Protein AF-A0A522QJZ2-F1 (afdb_monomer_lite)

Secondary structure (DSSP, 8-state):
-----------------S-TTS-TTSTTHHHHHHHHHTTS---BTTTB--TTSPPPHHHHHHHHHHHHHHHHHHHHS--SGGG--HHHHHHHHHHHHHHHHHHHHHHHHHHHHHHHHHHHT-

pLDDT: mean 83.14, std 15.03, range [40.72, 97.0]

Radius of gyration: 32.59 Å; chains: 1; bounding box: 61×40×93 Å

Structure (mmCIF, N/CA/C/O backbone):
data_AF-A0A522QJZ2-F1
#
_entry.id   AF-A0A522QJZ2-F1
#
loop_
_atom_site.group_PDB
_atom_site.id
_atom_site.type_symbol
_atom_site.label_atom_id
_atom_site.label_alt_id
_atom_site.label_comp_id
_atom_site.label_asym_id
_atom_site.label_entity_id
_atom_site.label_seq_id
_atom_site.pdbx_PDB_ins_code
_atom_site.Cartn_x
_atom_site.Cartn_y
_atom_site.Cartn_z
_atom_site.occupancy
_atom_site.B_iso_or_equiv
_atom_site.auth_seq_id
_atom_site.auth_comp_id
_atom_site.auth_asym_id
_atom_site.auth_atom_id
_atom_site.pdbx_PDB_model_num
ATOM 1 N N . MET A 1 1 ? 31.018 -22.310 35.103 1.00 40.72 1 MET A N 1
ATOM 2 C CA . MET A 1 1 ? 30.169 -22.657 33.946 1.00 40.72 1 MET A CA 1
ATOM 3 C C . MET A 1 1 ? 29.826 -21.365 33.228 1.00 40.72 1 MET A C 1
ATOM 5 O O . MET A 1 1 ? 29.125 -20.546 33.801 1.00 40.72 1 MET A O 1
ATOM 9 N N . ALA A 1 2 ? 30.418 -21.125 32.058 1.00 42.44 2 ALA A N 1
ATOM 10 C CA . ALA A 1 2 ? 30.173 -19.924 31.266 1.00 42.44 2 ALA A CA 1
ATOM 11 C C . ALA A 1 2 ? 29.012 -20.203 30.303 1.00 42.44 2 ALA A C 1
ATOM 13 O O . ALA A 1 2 ? 29.117 -21.091 29.459 1.00 42.44 2 ALA A O 1
ATOM 14 N N . ALA A 1 3 ? 27.900 -19.490 30.468 1.00 46.28 3 ALA A N 1
ATOM 15 C CA . ALA A 1 3 ? 26.786 -19.538 29.534 1.00 46.28 3 ALA A CA 1
ATOM 16 C C . ALA A 1 3 ? 27.130 -18.658 28.324 1.00 46.28 3 ALA A C 1
ATOM 18 O O . ALA A 1 3 ? 27.186 -17.434 28.432 1.00 46.28 3 ALA A O 1
ATOM 19 N N . LEU A 1 4 ? 27.404 -19.291 27.182 1.00 50.00 4 LEU A N 1
ATOM 20 C CA . LEU A 1 4 ? 27.507 -18.616 25.893 1.00 50.00 4 LEU A CA 1
ATOM 21 C C . LEU A 1 4 ? 26.087 -18.216 25.463 1.00 50.00 4 LEU A C 1
ATOM 23 O O . LEU A 1 4 ? 25.284 -19.069 25.087 1.00 50.00 4 LEU A O 1
ATOM 27 N N . ALA A 1 5 ? 25.766 -16.928 25.542 1.00 52.12 5 ALA A N 1
ATOM 28 C CA . ALA A 1 5 ? 24.571 -16.382 24.917 1.00 52.12 5 ALA A CA 1
ATOM 29 C C . ALA A 1 5 ? 24.795 -16.360 23.397 1.00 52.12 5 ALA A C 1
ATOM 31 O O . ALA A 1 5 ? 25.580 -15.564 22.882 1.00 52.12 5 ALA A O 1
ATOM 32 N N . ALA A 1 6 ? 24.146 -17.276 22.682 1.00 53.97 6 ALA A N 1
ATOM 33 C CA . ALA A 1 6 ? 24.113 -17.268 21.228 1.00 53.97 6 ALA A CA 1
ATOM 34 C C . ALA A 1 6 ? 23.161 -16.158 20.763 1.00 53.97 6 ALA A C 1
ATOM 36 O O . ALA A 1 6 ? 21.944 -16.334 20.750 1.00 53.97 6 ALA A O 1
ATOM 37 N N . THR A 1 7 ? 23.712 -15.001 20.402 1.00 61.03 7 THR A N 1
ATOM 38 C CA . THR A 1 7 ? 22.966 -13.948 19.708 1.00 61.03 7 THR A CA 1
ATOM 39 C C . THR A 1 7 ? 22.633 -14.451 18.308 1.00 61.03 7 THR A C 1
ATOM 41 O O . THR A 1 7 ? 23.487 -14.470 17.422 1.00 61.03 7 THR A O 1
ATOM 44 N N . THR A 1 8 ? 21.399 -14.900 18.098 1.00 58.97 8 THR A N 1
ATOM 45 C CA . THR A 1 8 ? 20.894 -15.196 16.761 1.00 58.97 8 THR A CA 1
ATOM 46 C C . THR A 1 8 ? 20.744 -13.880 16.005 1.00 58.97 8 THR A C 1
ATOM 48 O O . THR A 1 8 ? 19.855 -13.074 16.270 1.00 58.97 8 THR A O 1
ATOM 51 N N . ILE A 1 9 ? 21.644 -13.631 15.056 1.00 61.41 9 ILE A N 1
ATOM 52 C CA . ILE A 1 9 ? 21.454 -12.578 14.061 1.00 61.41 9 ILE A CA 1
ATOM 53 C C . ILE A 1 9 ? 20.318 -13.067 13.162 1.00 61.41 9 ILE A C 1
ATOM 55 O O . ILE A 1 9 ? 20.518 -13.950 12.329 1.00 61.41 9 ILE A O 1
ATOM 59 N N . ALA A 1 10 ? 19.107 -12.551 13.372 1.00 59.53 10 ALA A N 1
ATOM 60 C CA . ALA A 1 10 ? 18.017 -12.761 12.432 1.00 59.53 10 ALA A CA 1
ATOM 61 C C . ALA A 1 10 ? 18.443 -12.158 11.080 1.00 59.53 10 ALA A C 1
ATOM 63 O O . ALA A 1 10 ? 18.853 -10.992 11.052 1.00 59.53 10 ALA A O 1
ATOM 64 N N . PRO A 1 11 ? 18.394 -12.909 9.966 1.00 50.09 11 PRO A N 1
ATOM 65 C CA . PRO A 1 11 ? 18.641 -12.317 8.665 1.00 50.09 11 PRO A CA 1
ATOM 66 C C . PRO A 1 11 ? 17.566 -11.256 8.436 1.00 50.09 11 PRO A C 1
ATOM 68 O O . PRO A 1 11 ? 16.372 -11.558 8.431 1.00 50.09 11 PRO A O 1
ATOM 71 N N . ALA A 1 12 ? 17.987 -10.001 8.269 1.00 55.59 12 ALA A N 1
ATOM 72 C CA . ALA A 1 12 ? 17.130 -8.993 7.674 1.00 55.59 12 ALA A CA 1
ATOM 73 C C . ALA A 1 12 ? 16.706 -9.561 6.320 1.00 55.59 12 ALA A C 1
ATOM 75 O O . ALA A 1 12 ? 17.556 -9.785 5.457 1.00 55.59 12 ALA A O 1
ATOM 76 N N . MET A 1 13 ? 15.423 -9.885 6.167 1.00 48.88 13 MET A N 1
ATOM 77 C CA . MET A 1 13 ? 14.885 -10.326 4.892 1.00 48.88 13 MET A CA 1
ATOM 78 C C . MET A 1 13 ? 15.058 -9.168 3.915 1.00 48.88 13 MET A C 1
ATOM 80 O O . MET A 1 13 ? 14.261 -8.234 3.886 1.00 48.88 13 MET A O 1
ATOM 84 N N . ALA A 1 14 ? 16.161 -9.181 3.170 1.00 53.94 14 ALA A N 1
ATOM 85 C CA . ALA A 1 14 ? 16.354 -8.292 2.050 1.00 53.94 14 ALA A CA 1
ATOM 86 C C . ALA A 1 14 ? 15.297 -8.698 1.030 1.00 53.94 14 ALA A C 1
ATOM 88 O O . ALA A 1 14 ? 15.424 -9.730 0.376 1.00 53.94 14 ALA A O 1
ATOM 89 N N . GLN A 1 15 ? 14.208 -7.934 0.972 1.00 58.22 15 GLN A N 1
ATOM 90 C CA . GLN A 1 15 ? 13.181 -8.145 -0.028 1.00 58.22 15 GLN A CA 1
ATOM 91 C C . GLN A 1 15 ? 13.837 -7.961 -1.395 1.00 58.22 15 GLN A C 1
ATOM 93 O O . GLN A 1 15 ? 14.266 -6.855 -1.741 1.00 58.22 15 GLN A O 1
ATOM 98 N N . GLU A 1 16 ? 14.003 -9.070 -2.117 1.00 75.06 16 GLU A N 1
ATOM 99 C CA . GLU A 1 16 ? 14.619 -9.061 -3.438 1.00 75.06 16 GLU A CA 1
ATOM 100 C C . GLU A 1 16 ? 13.882 -8.057 -4.321 1.00 75.06 16 GLU A C 1
ATOM 102 O O . GLU A 1 16 ? 12.659 -7.935 -4.259 1.00 75.06 16 GLU A O 1
ATOM 107 N N . ASN A 1 17 ? 14.633 -7.283 -5.104 1.00 83.38 17 ASN A N 1
ATOM 108 C CA . ASN A 1 17 ? 14.040 -6.298 -5.994 1.00 83.38 17 ASN A CA 1
ATOM 109 C C . ASN A 1 17 ? 13.251 -7.009 -7.102 1.00 83.38 17 ASN A C 1
ATOM 111 O O . ASN A 1 17 ? 13.881 -7.625 -7.966 1.00 83.38 17 ASN A O 1
ATOM 115 N N . PRO A 1 18 ? 11.908 -6.909 -7.123 1.00 87.81 18 PRO A N 1
ATOM 116 C CA . PRO A 1 18 ? 11.104 -7.627 -8.104 1.00 87.81 18 PRO A CA 1
ATOM 117 C C . PRO A 1 18 ? 11.231 -7.026 -9.513 1.00 87.81 18 PRO A C 1
ATOM 119 O O . PRO A 1 18 ? 10.856 -7.675 -10.490 1.00 87.81 18 PRO A O 1
ATOM 122 N N . PHE A 1 19 ? 11.768 -5.803 -9.641 1.00 95.06 19 PHE A N 1
ATOM 123 C CA . PHE A 1 19 ? 11.814 -5.067 -10.901 1.00 95.06 19 PHE A CA 1
ATOM 124 C C . PHE A 1 19 ? 13.232 -4.669 -11.315 1.00 95.06 19 PHE A C 1
ATOM 126 O O . PHE A 1 19 ? 13.936 -3.920 -10.640 1.00 95.06 19 PHE A O 1
ATOM 133 N N . ARG A 1 20 ? 13.632 -5.109 -12.507 1.00 93.38 20 ARG A N 1
ATOM 134 C CA . ARG A 1 20 ? 14.964 -4.883 -13.087 1.00 93.38 20 ARG A CA 1
ATOM 135 C C . ARG A 1 20 ? 15.220 -3.426 -13.464 1.00 93.38 20 ARG A C 1
ATOM 137 O O . ARG A 1 20 ? 16.368 -2.999 -13.507 1.00 93.38 20 ARG A O 1
ATOM 144 N N . ASP A 1 21 ? 14.164 -2.681 -13.770 1.00 94.75 21 ASP A N 1
ATOM 145 C CA . ASP A 1 21 ? 14.196 -1.277 -14.186 1.00 94.75 21 ASP A CA 1
ATOM 146 C C . ASP A 1 21 ? 13.882 -0.296 -13.049 1.00 94.75 21 ASP A C 1
ATOM 148 O O . ASP A 1 21 ? 13.686 0.894 -13.299 1.00 94.75 21 ASP A O 1
ATOM 152 N N . VAL A 1 22 ? 13.865 -0.768 -11.799 1.00 94.88 22 VAL A N 1
ATOM 153 C CA . VAL A 1 22 ? 13.693 0.077 -10.613 1.00 94.88 22 VAL A CA 1
ATOM 154 C C . VAL A 1 22 ? 14.964 -0.002 -9.763 1.00 94.88 22 VAL A C 1
ATOM 156 O O . VAL A 1 22 ? 15.102 -0.909 -8.945 1.00 94.88 22 VAL A O 1
ATOM 159 N N . PRO A 1 23 ? 15.925 0.923 -9.938 1.00 92.75 23 PRO A N 1
ATOM 160 C CA . PRO A 1 23 ? 17.139 0.954 -9.127 1.00 92.75 23 PRO A CA 1
ATOM 161 C C . PRO 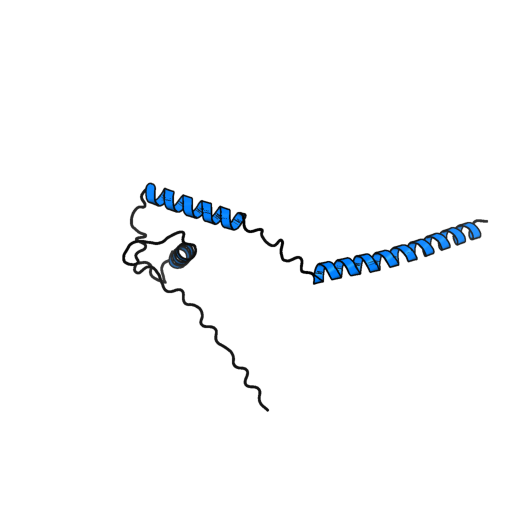A 1 23 ? 16.833 1.199 -7.646 1.00 92.75 23 PRO A C 1
ATOM 163 O O . PRO A 1 23 ? 15.926 1.962 -7.318 1.00 92.75 23 PRO A O 1
ATOM 166 N N . THR A 1 24 ? 17.651 0.644 -6.750 1.00 92.19 24 THR A N 1
ATOM 167 C CA . THR A 1 24 ? 17.523 0.829 -5.289 1.00 92.19 24 THR A CA 1
ATOM 168 C C . THR A 1 24 ? 17.675 2.284 -4.839 1.00 92.19 24 THR A C 1
ATOM 170 O O . THR A 1 24 ? 17.107 2.672 -3.826 1.00 92.19 24 THR A O 1
ATOM 173 N N . ASN A 1 25 ? 18.395 3.104 -5.612 1.00 93.31 25 ASN A N 1
ATOM 174 C CA . ASN A 1 25 ? 18.551 4.545 -5.382 1.00 93.31 25 ASN A CA 1
ATOM 175 C C . ASN A 1 25 ? 17.427 5.395 -6.018 1.00 93.31 25 ASN A C 1
ATOM 177 O O . ASN A 1 25 ? 17.504 6.620 -6.048 1.00 93.31 25 ASN A O 1
ATOM 181 N N . SER A 1 26 ? 16.398 4.769 -6.598 1.00 93.19 26 SER A N 1
ATOM 182 C CA . SER A 1 26 ? 15.244 5.500 -7.125 1.00 93.19 26 SER A CA 1
ATOM 183 C C . SER A 1 26 ? 14.404 6.052 -5.977 1.00 93.19 26 SER A C 1
ATOM 185 O O . SER A 1 26 ? 14.089 5.331 -5.031 1.00 93.19 26 SER A O 1
ATOM 187 N N . TRP A 1 27 ? 13.947 7.298 -6.099 1.00 94.44 27 TRP A N 1
ATOM 188 C CA . TRP A 1 27 ? 13.002 7.902 -5.151 1.00 94.44 27 TRP A CA 1
ATOM 189 C C . TRP A 1 27 ? 11.717 7.069 -4.993 1.00 94.44 27 TRP A C 1
ATOM 191 O O . TRP A 1 27 ? 11.106 7.059 -3.930 1.00 94.44 27 TRP A O 1
ATOM 201 N N . ALA A 1 28 ? 11.321 6.341 -6.043 1.00 93.75 28 ALA A N 1
ATOM 202 C CA . ALA A 1 28 ? 10.118 5.517 -6.057 1.00 93.75 28 ALA A CA 1
ATOM 203 C C . ALA A 1 28 ? 10.352 4.088 -5.540 1.00 93.75 28 ALA A C 1
ATOM 205 O O . ALA A 1 28 ? 9.392 3.330 -5.420 1.00 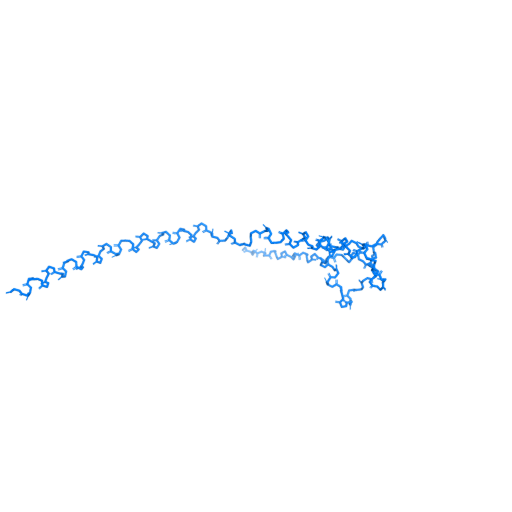93.75 28 ALA A O 1
ATOM 206 N N . TYR A 1 29 ? 11.600 3.698 -5.247 1.00 94.06 29 TYR A N 1
ATOM 207 C CA . TYR A 1 29 ? 11.961 2.311 -4.942 1.00 94.06 29 TYR A CA 1
ATOM 208 C C . TYR A 1 29 ? 11.125 1.725 -3.799 1.00 94.06 29 TYR A C 1
ATOM 210 O O . TYR A 1 29 ? 10.482 0.691 -3.967 1.00 94.06 29 TYR A O 1
ATOM 218 N N . GLN A 1 30 ? 11.079 2.416 -2.656 1.00 93.44 30 GLN A N 1
ATOM 219 C CA . GLN A 1 30 ? 10.343 1.950 -1.477 1.00 93.44 30 GLN A CA 1
ATOM 220 C C . GLN A 1 30 ? 8.832 1.884 -1.719 1.00 93.44 30 GLN A C 1
ATOM 222 O O . GLN A 1 30 ? 8.180 0.930 -1.298 1.00 93.44 30 GLN A O 1
ATOM 227 N N . ALA A 1 31 ? 8.277 2.872 -2.425 1.00 93.38 31 ALA A N 1
ATOM 228 C CA . ALA A 1 31 ? 6.855 2.902 -2.742 1.00 93.38 31 ALA A CA 1
ATOM 229 C C . ALA A 1 31 ? 6.469 1.730 -3.656 1.00 93.38 31 ALA A C 1
ATOM 231 O O . ALA A 1 31 ? 5.505 1.025 -3.380 1.00 93.38 31 ALA A O 1
ATOM 232 N N . ILE A 1 32 ? 7.257 1.475 -4.702 1.00 94.00 32 ILE A N 1
ATOM 233 C CA . ILE A 1 32 ? 7.018 0.379 -5.647 1.00 94.00 32 ILE A CA 1
ATOM 234 C C . ILE A 1 32 ? 7.157 -0.983 -4.955 1.00 94.00 32 ILE A C 1
ATOM 236 O O . ILE A 1 32 ? 6.314 -1.852 -5.154 1.00 94.00 32 ILE A O 1
ATOM 240 N N . GLN A 1 33 ? 8.175 -1.155 -4.110 1.00 93.19 33 GLN A N 1
ATOM 241 C CA . GLN A 1 33 ? 8.365 -2.361 -3.296 1.00 93.19 33 GLN A CA 1
ATOM 242 C C . GLN A 1 33 ? 7.150 -2.654 -2.413 1.00 93.19 33 GLN A C 1
ATOM 244 O O . GLN A 1 33 ? 6.667 -3.784 -2.381 1.00 93.19 33 GLN A O 1
ATOM 249 N N . LYS A 1 34 ? 6.623 -1.628 -1.737 1.00 92.19 34 LYS A N 1
ATOM 250 C CA . LYS A 1 34 ? 5.422 -1.762 -0.912 1.00 92.19 34 LYS A CA 1
ATOM 251 C C . LYS A 1 34 ? 4.199 -2.136 -1.749 1.00 92.19 34 LYS A C 1
ATOM 253 O O . LYS A 1 34 ? 3.516 -3.096 -1.425 1.00 92.19 34 LYS A O 1
ATOM 258 N N . LEU A 1 35 ? 3.966 -1.432 -2.856 1.00 92.62 35 LEU A N 1
ATOM 259 C CA . LEU A 1 35 ? 2.842 -1.720 -3.753 1.00 92.62 35 LEU A CA 1
ATOM 260 C C . LEU A 1 35 ? 2.906 -3.136 -4.343 1.00 92.62 35 LEU A C 1
ATOM 262 O O . LEU A 1 35 ? 1.865 -3.755 -4.549 1.00 92.62 35 LEU A O 1
ATOM 266 N N . TYR A 1 36 ? 4.109 -3.647 -4.608 1.00 93.06 36 TYR A N 1
ATOM 267 C CA . TYR A 1 36 ? 4.310 -5.027 -5.043 1.00 93.06 36 TYR A CA 1
ATOM 268 C C . TYR A 1 36 ? 4.017 -6.029 -3.925 1.00 93.06 36 TYR A C 1
ATOM 270 O O . TYR A 1 36 ? 3.280 -6.988 -4.138 1.00 93.06 36 TYR A O 1
ATOM 278 N N . ALA A 1 37 ? 4.536 -5.783 -2.719 1.00 91.06 37 ALA A N 1
ATOM 279 C CA . ALA A 1 37 ? 4.279 -6.625 -1.551 1.00 91.06 37 ALA A CA 1
ATOM 280 C C . ALA A 1 37 ? 2.784 -6.702 -1.204 1.00 91.06 37 ALA A C 1
ATOM 282 O O . ALA A 1 37 ? 2.282 -7.764 -0.844 1.00 91.06 37 ALA A O 1
ATOM 283 N N . ASP A 1 38 ? 2.070 -5.587 -1.369 1.00 90.56 38 ASP A N 1
ATOM 284 C CA . ASP A 1 38 ? 0.631 -5.487 -1.134 1.00 90.56 38 ASP A CA 1
ATOM 285 C C . ASP A 1 38 ? -0.210 -6.091 -2.279 1.00 90.56 38 ASP A C 1
ATOM 287 O O . ASP A 1 38 ? -1.438 -6.088 -2.200 1.00 90.56 38 ASP A O 1
ATOM 291 N N . GLY A 1 39 ? 0.420 -6.599 -3.348 1.00 90.69 39 GLY A N 1
ATOM 292 C CA . GLY A 1 39 ? -0.258 -7.181 -4.513 1.00 90.69 39 GLY A CA 1
ATOM 293 C C . GLY A 1 39 ? -0.982 -6.158 -5.398 1.00 90.69 39 GLY A C 1
ATOM 294 O O . GLY A 1 39 ? -1.742 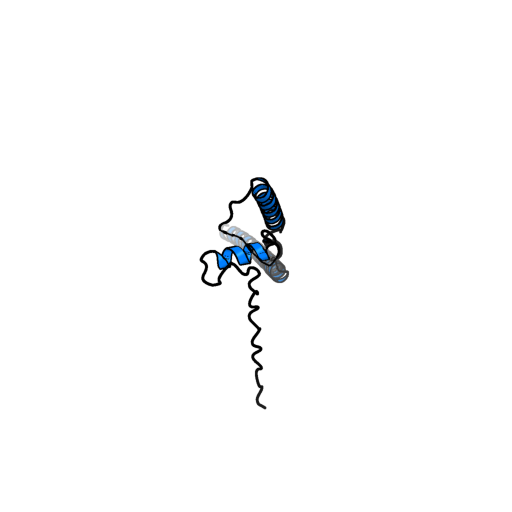-6.524 -6.294 1.00 90.69 39 GLY A O 1
ATOM 295 N N . LEU A 1 40 ? -0.757 -4.863 -5.170 1.00 92.94 40 LEU A N 1
ATOM 296 C CA . LEU A 1 40 ? -1.397 -3.784 -5.924 1.00 92.94 40 LEU A CA 1
ATOM 297 C C . LEU A 1 40 ? -0.763 -3.625 -7.311 1.00 92.94 40 LEU A C 1
ATOM 299 O O . LEU A 1 40 ? -1.458 -3.334 -8.286 1.00 92.94 40 LEU A O 1
ATOM 303 N N . VAL A 1 41 ? 0.544 -3.869 -7.414 1.00 92.94 41 VAL A N 1
ATOM 304 C CA . VAL A 1 41 ? 1.320 -3.808 -8.658 1.00 92.94 41 VAL A CA 1
ATOM 305 C C . VAL A 1 41 ? 2.027 -5.137 -8.890 1.00 92.94 41 VAL A C 1
ATOM 307 O O . VAL A 1 41 ? 2.749 -5.605 -8.026 1.00 92.94 41 VAL A O 1
ATOM 310 N N . GLU A 1 42 ? 1.903 -5.697 -10.092 1.00 90.69 42 GLU A N 1
ATOM 311 C CA . GLU A 1 42 ? 2.602 -6.935 -10.494 1.00 90.69 42 GLU A CA 1
ATOM 312 C C . GLU A 1 42 ? 3.740 -6.681 -11.498 1.00 90.69 42 GLU A C 1
ATOM 314 O O . GLU A 1 42 ? 4.659 -7.485 -11.632 1.00 90.69 42 GLU A O 1
ATOM 319 N N . GLY A 1 43 ? 3.696 -5.544 -12.198 1.00 91.31 43 GLY A N 1
ATOM 320 C CA . GLY A 1 43 ? 4.610 -5.220 -13.290 1.00 91.31 43 GLY A CA 1
ATOM 321 C C . GLY A 1 43 ? 4.296 -5.971 -14.586 1.00 91.31 43 GLY A C 1
ATOM 322 O O . GLY A 1 43 ? 3.171 -6.386 -14.848 1.00 91.31 43 GLY A O 1
ATOM 323 N N . TYR A 1 44 ? 5.306 -6.083 -15.439 1.00 92.75 44 TYR A N 1
ATOM 324 C CA . TYR A 1 44 ? 5.234 -6.655 -16.779 1.00 92.75 44 TYR A CA 1
ATOM 325 C C . TYR A 1 44 ? 6.092 -7.918 -16.875 1.00 92.75 44 TYR A C 1
ATOM 327 O O . TYR A 1 44 ? 7.071 -8.060 -16.129 1.00 92.75 44 TYR A O 1
ATOM 335 N N . PRO A 1 45 ? 5.802 -8.796 -17.857 1.00 92.25 45 PRO A N 1
ATOM 336 C CA . PRO A 1 45 ? 6.643 -9.947 -18.151 1.00 92.25 45 PRO A CA 1
ATOM 337 C C . PRO A 1 45 ? 8.125 -9.573 -18.252 1.00 92.25 45 PRO A C 1
ATOM 339 O O . PRO A 1 45 ? 8.485 -8.555 -18.848 1.00 92.25 45 PRO A O 1
ATOM 342 N N . GLY A 1 46 ? 8.980 -10.408 -17.661 1.00 89.81 46 GLY A N 1
ATOM 343 C CA . GLY A 1 46 ? 10.423 -10.169 -17.580 1.00 89.81 46 GLY A CA 1
ATOM 344 C C . GLY A 1 46 ? 10.882 -9.382 -16.347 1.00 89.81 46 GLY A C 1
ATOM 345 O O . GLY A 1 46 ? 12.071 -9.079 -16.253 1.00 89.81 46 GLY A O 1
ATOM 346 N N . GLY A 1 47 ? 9.978 -9.079 -15.407 1.00 92.69 47 GLY A N 1
ATOM 347 C CA . GLY A 1 47 ? 10.313 -8.404 -14.149 1.00 92.69 47 GLY A CA 1
ATOM 348 C C . GLY A 1 47 ? 10.567 -6.915 -14.353 1.00 92.69 47 GLY A C 1
ATOM 349 O O . GLY A 1 47 ? 11.595 -6.397 -13.930 1.00 92.69 47 GLY A O 1
ATOM 350 N N . TYR A 1 48 ? 9.666 -6.230 -15.058 1.00 94.94 48 TYR A N 1
ATOM 351 C CA . TYR A 1 48 ? 9.776 -4.795 -15.337 1.00 94.94 48 TYR A CA 1
ATOM 352 C C . TYR A 1 48 ? 8.590 -4.034 -14.749 1.00 94.94 48 TYR A C 1
ATOM 354 O O . TYR A 1 48 ? 7.458 -4.483 -14.873 1.00 94.94 48 TYR A O 1
ATOM 362 N N . PHE A 1 49 ? 8.820 -2.852 -14.186 1.00 94.81 49 PHE A N 1
ATOM 363 C CA . PHE A 1 49 ? 7.770 -1.942 -13.726 1.00 94.81 49 PHE A CA 1
ATOM 364 C C . PHE A 1 49 ? 7.316 -0.971 -14.829 1.00 94.81 49 PHE A C 1
ATOM 366 O O . PHE A 1 49 ? 6.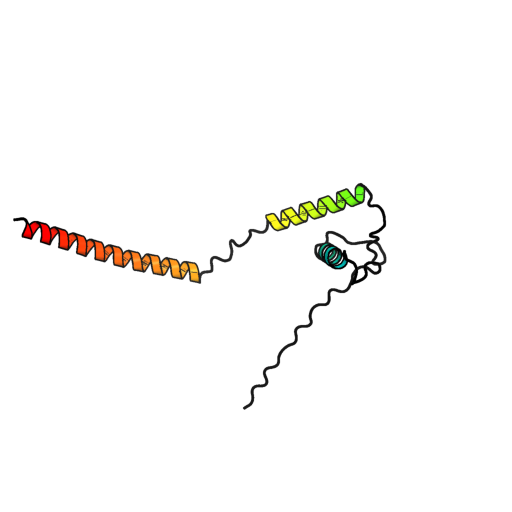144 -0.614 -14.904 1.00 94.81 49 PHE A O 1
ATOM 373 N N . LYS A 1 50 ? 8.226 -0.571 -15.726 1.00 94.69 50 LYS A N 1
ATOM 374 C CA . LYS A 1 50 ? 8.014 0.373 -16.837 1.00 94.69 50 LYS A CA 1
ATOM 375 C C . LYS A 1 50 ? 7.464 1.736 -16.401 1.00 94.69 50 LYS A C 1
ATOM 377 O O . LYS A 1 50 ? 6.560 2.274 -17.035 1.00 94.69 50 LYS A O 1
ATOM 382 N N . GLY A 1 51 ? 8.055 2.335 -15.366 1.00 91.56 51 GLY A N 1
ATOM 383 C CA . GLY A 1 51 ? 7.554 3.574 -14.747 1.00 91.56 51 GLY A CA 1
ATOM 384 C C . GLY A 1 51 ? 7.491 4.819 -15.649 1.00 91.56 51 GLY A C 1
ATOM 385 O O . GLY A 1 51 ? 6.774 5.757 -15.326 1.00 91.56 51 GLY A O 1
ATOM 386 N N . GLN A 1 52 ? 8.205 4.845 -16.782 1.00 93.25 52 GLN A N 1
ATOM 387 C CA . GLN A 1 52 ? 8.133 5.950 -17.758 1.00 93.25 52 GLN A CA 1
ATOM 388 C C . GLN A 1 52 ? 7.051 5.751 -18.831 1.00 93.25 52 GLN A C 1
ATOM 390 O O . GLN A 1 52 ? 6.778 6.657 -19.616 1.00 93.25 52 GLN A O 1
ATOM 395 N N . ARG A 1 53 ? 6.450 4.559 -18.911 1.00 94.44 53 ARG A N 1
ATOM 396 C CA . ARG A 1 53 ? 5.416 4.262 -19.902 1.00 94.44 53 ARG A CA 1
ATOM 397 C C . ARG A 1 53 ? 4.092 4.894 -19.452 1.00 94.44 53 ARG A C 1
ATOM 399 O O . ARG A 1 53 ? 3.723 4.725 -18.289 1.00 94.44 53 ARG A O 1
ATOM 406 N N . PRO A 1 54 ? 3.336 5.546 -20.351 1.00 93.94 54 PRO A N 1
ATOM 407 C CA . PRO A 1 54 ? 2.004 6.028 -20.013 1.00 93.94 54 PRO A CA 1
ATOM 408 C C . PRO A 1 54 ? 1.092 4.870 -19.589 1.00 93.94 54 PRO A C 1
ATOM 410 O O . PRO A 1 54 ? 1.132 3.781 -20.165 1.00 93.94 54 PRO A O 1
ATOM 413 N N . LEU A 1 55 ? 0.267 5.128 -18.576 1.00 92.56 55 LEU A N 1
ATOM 414 C CA . LEU A 1 55 ? -0.735 4.196 -18.072 1.00 92.56 55 LEU A CA 1
ATOM 415 C C . LEU A 1 55 ? -2.017 4.307 -18.908 1.00 92.56 55 LEU A C 1
ATOM 417 O O . LEU A 1 55 ? -2.504 5.409 -19.168 1.00 92.56 55 LEU A O 1
ATOM 421 N N . THR A 1 56 ? -2.584 3.175 -19.321 1.00 96.06 56 THR A N 1
ATOM 422 C CA . THR A 1 56 ? -3.883 3.159 -20.008 1.00 96.06 56 THR A CA 1
ATOM 423 C C . THR A 1 56 ? -5.036 3.335 -19.017 1.00 96.06 56 THR A C 1
ATOM 425 O O . THR A 1 56 ? -4.918 3.028 -17.831 1.00 96.06 56 THR A O 1
ATOM 428 N N . ARG A 1 57 ? -6.205 3.770 -19.507 1.00 97.00 57 ARG A N 1
ATOM 429 C CA . ARG A 1 57 ? -7.415 3.884 -18.670 1.00 97.00 57 ARG A CA 1
ATOM 430 C C . ARG A 1 57 ? -7.846 2.535 -18.080 1.00 97.00 57 ARG A C 1
ATOM 432 O O . ARG A 1 57 ? -8.339 2.505 -16.960 1.00 97.00 57 ARG A O 1
ATOM 439 N N . TYR A 1 58 ? -7.637 1.437 -18.810 1.00 96.56 58 TYR A N 1
ATOM 440 C CA . TYR A 1 58 ? -7.961 0.088 -18.339 1.00 96.56 58 TYR A CA 1
ATOM 441 C C . TYR A 1 58 ? -7.034 -0.363 -17.208 1.00 96.56 58 TYR A C 1
ATOM 443 O O . TYR A 1 58 ? -7.513 -0.844 -16.187 1.00 96.56 58 TYR A O 1
ATOM 451 N N . GLU A 1 59 ? -5.723 -0.154 -17.349 1.00 92.94 59 G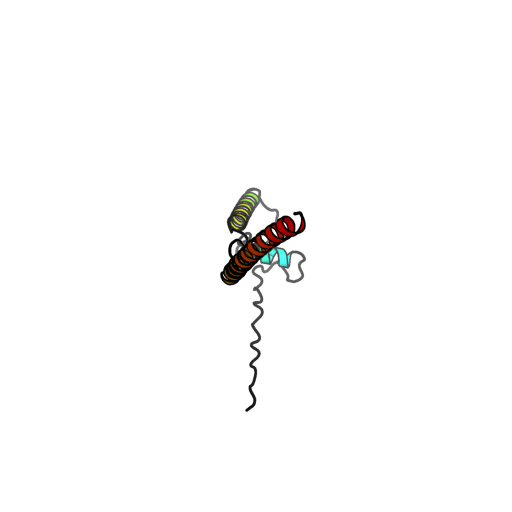LU A N 1
ATOM 452 C CA . GLU A 1 59 ? -4.760 -0.472 -16.287 1.00 92.94 59 GLU A CA 1
ATOM 453 C C . GLU A 1 59 ? -5.009 0.385 -15.038 1.00 92.94 59 GLU A C 1
ATOM 455 O O . GLU A 1 59 ? -4.956 -0.127 -13.922 1.00 92.94 59 GLU A O 1
ATOM 460 N N . ALA A 1 60 ? -5.347 1.668 -15.217 1.00 94.56 60 ALA A N 1
ATOM 461 C CA . ALA A 1 60 ? -5.733 2.540 -14.113 1.00 94.56 60 ALA A CA 1
ATOM 462 C C . ALA A 1 60 ? -6.982 2.021 -13.384 1.00 94.56 60 ALA A C 1
ATOM 464 O O . ALA A 1 60 ? -6.971 1.942 -12.161 1.00 94.56 60 ALA A O 1
ATOM 465 N N . ALA A 1 61 ? -8.025 1.614 -14.117 1.00 96.44 61 ALA A N 1
ATOM 466 C CA . ALA A 1 61 ? -9.254 1.084 -13.525 1.00 96.44 61 ALA A CA 1
ATOM 467 C C . ALA A 1 61 ? -9.006 -0.189 -12.700 1.00 96.44 61 ALA A C 1
ATOM 469 O O . ALA A 1 61 ? -9.514 -0.307 -11.587 1.00 96.44 61 ALA A O 1
ATOM 470 N N . VAL A 1 62 ? -8.184 -1.112 -13.214 1.00 94.62 62 VAL A N 1
ATOM 471 C CA . VAL A 1 62 ? -7.800 -2.333 -12.488 1.00 94.62 62 VAL A CA 1
ATOM 472 C C . VAL A 1 62 ? -7.007 -1.996 -11.225 1.00 94.62 62 VAL A C 1
ATOM 474 O O . VAL A 1 62 ? -7.279 -2.554 -10.166 1.00 94.62 62 VAL A O 1
ATOM 477 N N . LEU A 1 63 ? -6.055 -1.061 -11.305 1.00 94.19 63 LEU A N 1
ATOM 478 C CA . LEU A 1 63 ? -5.288 -0.636 -10.136 1.00 94.19 63 LEU A CA 1
ATOM 479 C C . LEU A 1 63 ? -6.192 -0.004 -9.070 1.00 94.19 63 LEU A C 1
ATOM 481 O O . LEU A 1 63 ? -6.060 -0.321 -7.891 1.00 94.19 63 LEU A O 1
ATOM 485 N N . THR A 1 64 ? -7.127 0.862 -9.472 1.00 95.62 64 THR A N 1
ATOM 486 C CA . THR A 1 64 ? -8.088 1.477 -8.548 1.00 95.62 64 THR A CA 1
ATOM 487 C C . THR A 1 64 ? -8.949 0.427 -7.852 1.00 95.62 64 THR A C 1
ATOM 489 O O . THR A 1 64 ? -9.141 0.520 -6.645 1.00 95.62 64 THR A O 1
ATOM 492 N N . GLU A 1 65 ? -9.418 -0.592 -8.572 1.00 95.31 65 GLU A N 1
ATOM 493 C CA . GLU A 1 65 ? -10.220 -1.673 -7.992 1.00 95.31 65 GLU A CA 1
ATOM 494 C C . GLU A 1 65 ? -9.452 -2.460 -6.919 1.00 95.31 65 GLU A C 1
ATOM 496 O O . GLU A 1 65 ? -9.967 -2.657 -5.817 1.00 95.31 65 GLU A O 1
ATOM 501 N N . ARG A 1 66 ? -8.185 -2.801 -7.185 1.00 95.31 66 ARG A N 1
ATOM 502 C CA . ARG A 1 66 ? -7.315 -3.478 -6.208 1.00 95.31 66 ARG A CA 1
ATOM 503 C C . ARG A 1 66 ? -7.078 -2.628 -4.965 1.00 95.31 66 ARG A C 1
ATOM 505 O O . ARG A 1 66 ? -7.115 -3.143 -3.851 1.00 95.31 66 ARG A O 1
ATOM 512 N N . VAL A 1 67 ? -6.850 -1.326 -5.151 1.00 94.94 67 VAL A N 1
ATOM 513 C CA . VAL A 1 67 ? -6.657 -0.380 -4.041 1.00 94.94 67 VAL A CA 1
ATOM 514 C C . VAL A 1 67 ? -7.919 -0.284 -3.189 1.00 94.94 67 VAL A C 1
ATOM 516 O O . VAL A 1 67 ? -7.818 -0.354 -1.968 1.00 94.94 67 VAL A O 1
ATOM 519 N N . VAL A 1 68 ? -9.097 -0.164 -3.807 1.00 95.25 68 VAL A N 1
ATOM 520 C CA . VAL A 1 68 ? -10.374 -0.108 -3.079 1.00 95.25 68 VAL A CA 1
ATOM 521 C C . VAL A 1 68 ? -10.583 -1.381 -2.264 1.00 95.25 68 VAL A C 1
ATOM 523 O O . VAL A 1 68 ? -10.806 -1.278 -1.064 1.00 95.25 68 VAL A O 1
ATOM 526 N N . LYS A 1 69 ? -10.401 -2.564 -2.860 1.00 93.50 69 LYS A N 1
ATOM 527 C CA . LYS A 1 69 ? -10.497 -3.841 -2.134 1.00 93.50 69 LYS A CA 1
ATOM 528 C C . LYS A 1 69 ? -9.539 -3.924 -0.955 1.00 93.50 69 LYS A C 1
ATOM 530 O O . LYS A 1 69 ? -9.934 -4.326 0.132 1.00 93.50 69 LYS A O 1
ATOM 535 N N . LYS A 1 70 ? -8.284 -3.510 -1.145 1.00 91.44 70 LYS A N 1
ATOM 536 C CA . LYS A 1 70 ? -7.294 -3.510 -0.065 1.00 91.44 70 LYS A CA 1
ATOM 537 C C . LYS A 1 70 ? -7.710 -2.583 1.075 1.00 91.44 70 LYS A C 1
ATOM 539 O O . LYS A 1 70 ? -7.567 -2.946 2.235 1.00 91.44 70 LYS A O 1
ATOM 544 N N . LEU A 1 71 ? -8.233 -1.399 0.757 1.00 91.69 71 LEU A N 1
ATOM 545 C CA . LEU A 1 71 ? -8.750 -0.473 1.764 1.00 91.69 71 LEU A CA 1
ATOM 546 C C . LEU A 1 71 ? -9.971 -1.050 2.483 1.00 91.69 71 LEU A C 1
ATOM 548 O O . LEU A 1 71 ? -10.043 -0.950 3.700 1.00 91.69 71 LEU A O 1
ATOM 552 N N . GLU A 1 72 ? -10.894 -1.684 1.763 1.00 90.25 72 GLU A N 1
ATOM 553 C CA . GLU A 1 72 ? -12.034 -2.385 2.362 1.00 90.25 72 GLU A CA 1
ATOM 554 C C . GLU A 1 72 ? -11.572 -3.501 3.306 1.00 90.25 72 GLU A C 1
ATOM 556 O O . GLU A 1 72 ? -12.095 -3.609 4.409 1.00 90.25 72 GLU A O 1
ATOM 561 N N . GLU A 1 73 ? -10.557 -4.283 2.931 1.00 89.00 73 GLU A N 1
ATOM 562 C CA . GLU A 1 73 ? -9.954 -5.302 3.797 1.00 89.00 73 GLU A CA 1
ATOM 563 C C . GLU A 1 73 ? -9.308 -4.698 5.049 1.00 89.00 73 GLU A C 1
ATOM 565 O O . GLU A 1 73 ? -9.498 -5.230 6.139 1.00 89.00 73 GLU A O 1
ATOM 570 N N . GLU A 1 74 ? -8.547 -3.607 4.924 1.00 85.25 74 GLU A N 1
ATOM 571 C CA . GLU A 1 74 ? -7.936 -2.937 6.081 1.00 85.25 74 GLU A CA 1
ATOM 572 C C . GLU A 1 74 ? -8.993 -2.318 7.008 1.00 85.25 74 GLU A C 1
ATOM 574 O O . GLU A 1 74 ? -8.850 -2.408 8.221 1.00 85.25 74 GLU A O 1
ATOM 579 N N . LEU A 1 75 ? -10.077 -1.756 6.463 1.00 83.06 75 LEU A N 1
ATOM 580 C CA . LEU A 1 75 ? -11.195 -1.218 7.250 1.00 83.06 75 LEU A CA 1
ATOM 581 C C . LEU A 1 75 ? -12.077 -2.319 7.861 1.00 83.06 75 LEU A C 1
ATOM 583 O O . LEU A 1 75 ? -12.708 -2.105 8.894 1.00 83.06 75 LEU A O 1
ATOM 587 N N . ALA A 1 76 ? -12.144 -3.492 7.227 1.00 80.75 76 ALA A N 1
ATOM 588 C CA . ALA A 1 76 ? -12.882 -4.650 7.725 1.00 80.75 76 ALA A CA 1
ATOM 589 C C . ALA A 1 76 ? -12.111 -5.430 8.796 1.00 80.75 76 ALA A C 1
ATOM 591 O O . ALA A 1 76 ? -12.720 -6.215 9.528 1.00 80.75 76 ALA A O 1
ATOM 592 N N . LYS A 1 77 ? -10.793 -5.231 8.917 1.00 71.06 77 LYS A N 1
ATOM 593 C CA . LYS A 1 77 ? -10.042 -5.705 10.078 1.00 71.06 77 LYS A CA 1
ATOM 594 C C . LYS A 1 77 ? -10.475 -4.844 11.262 1.00 71.06 77 LYS A C 1
ATOM 596 O O . LYS A 1 77 ? -10.191 -3.650 11.253 1.00 71.06 77 LYS A O 1
ATOM 601 N N . PRO A 1 78 ? -11.152 -5.402 12.280 1.00 65.44 78 PRO A N 1
ATOM 602 C CA . PRO A 1 78 ? -11.405 -4.651 13.493 1.00 65.44 78 PRO A CA 1
ATOM 603 C C . PRO A 1 78 ? -10.043 -4.278 14.081 1.00 65.44 78 PRO A C 1
ATOM 605 O O . PRO A 1 78 ? -9.324 -5.141 14.592 1.00 65.44 78 PRO A O 1
ATOM 608 N N . GLU A 1 79 ? -9.670 -3.004 13.953 1.00 61.53 79 GLU A N 1
ATOM 609 C CA . GLU A 1 79 ? -8.605 -2.397 14.738 1.00 61.53 79 GLU A CA 1
ATOM 610 C C . GLU A 1 79 ? -8.828 -2.818 16.196 1.00 61.53 79 GLU A C 1
ATOM 612 O O . GLU A 1 79 ? -9.861 -2.535 16.792 1.00 61.53 79 GLU A O 1
ATOM 617 N N . GLU A 1 80 ? -7.879 -3.549 16.772 1.00 52.38 80 GLU A N 1
ATOM 618 C CA . GLU A 1 80 ? -7.557 -3.418 18.196 1.00 52.38 80 GLU A CA 1
ATOM 619 C C . GLU A 1 80 ? -8.629 -3.749 19.259 1.00 52.38 80 GLU A C 1
ATOM 621 O O . GLU A 1 80 ? -8.342 -3.628 20.448 1.00 52.38 80 GLU A O 1
ATOM 626 N N . ALA A 1 81 ? -9.795 -4.307 18.916 1.00 48.72 81 ALA A N 1
ATOM 627 C CA . ALA A 1 81 ? -10.755 -4.819 19.911 1.00 48.72 81 ALA A CA 1
ATOM 628 C C . ALA A 1 81 ? -10.212 -6.020 20.726 1.00 48.72 81 ALA A C 1
ATOM 630 O O . ALA A 1 81 ? -10.802 -6.429 21.724 1.00 48.72 81 ALA A O 1
ATOM 631 N N . ALA A 1 82 ? -9.071 -6.585 20.321 1.00 53.47 82 ALA A N 1
ATOM 632 C CA . ALA A 1 82 ? -8.473 -7.786 20.901 1.00 53.47 82 ALA A CA 1
ATOM 633 C C . ALA A 1 82 ? -7.323 -7.524 21.898 1.00 53.47 82 ALA A C 1
ATOM 635 O O . ALA A 1 82 ? -6.574 -8.449 22.209 1.00 53.47 82 ALA A O 1
ATOM 636 N N . LYS A 1 83 ? -7.154 -6.294 22.408 1.00 56.69 83 LYS A N 1
ATOM 637 C CA . LYS A 1 83 ? -6.213 -6.009 23.515 1.00 56.69 83 LYS A CA 1
ATOM 638 C C . LYS A 1 83 ? -6.883 -5.698 24.851 1.00 56.69 83 LYS A C 1
ATOM 640 O O . LYS A 1 83 ? -6.221 -5.201 25.751 1.00 56.69 83 LYS A O 1
ATOM 645 N N . VAL A 1 84 ? -8.154 -6.050 25.030 1.00 62.53 84 VAL A N 1
ATOM 646 C CA . VAL A 1 84 ? -8.646 -6.292 26.389 1.00 62.53 84 VAL A CA 1
ATOM 647 C C . VAL A 1 84 ? -8.070 -7.643 26.814 1.00 62.53 84 VAL A C 1
ATOM 649 O O . VAL A 1 84 ? -8.611 -8.695 26.473 1.00 62.53 84 VAL A O 1
ATOM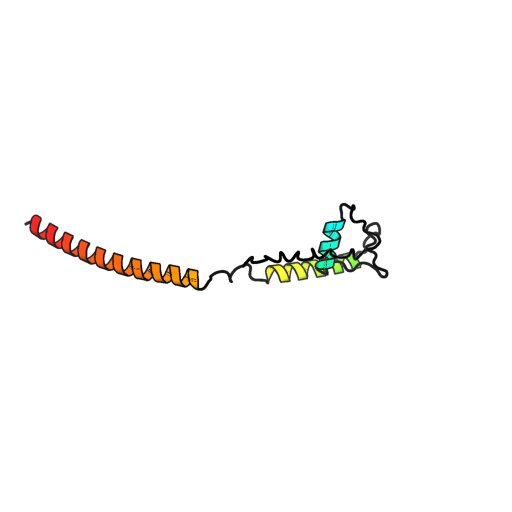 652 N N . ASN A 1 85 ? -6.904 -7.626 27.458 1.00 69.06 85 ASN A N 1
ATOM 653 C CA . ASN A 1 85 ? -6.309 -8.854 27.964 1.00 69.06 85 ASN A CA 1
ATOM 654 C C . ASN A 1 85 ? -7.120 -9.320 29.196 1.00 69.06 85 ASN A C 1
ATOM 656 O O . ASN A 1 85 ? -7.752 -8.528 29.901 1.00 69.06 85 ASN A O 1
ATOM 660 N N . ALA A 1 86 ? -7.183 -10.634 29.417 1.00 72.44 86 ALA A N 1
ATOM 661 C CA . ALA A 1 86 ? -7.956 -11.196 30.527 1.00 72.44 86 ALA A CA 1
ATOM 662 C C . ALA A 1 86 ? -7.464 -10.683 31.895 1.00 72.44 86 ALA A C 1
ATOM 664 O O . ALA A 1 86 ? -8.247 -10.616 32.844 1.00 72.44 86 ALA A O 1
ATOM 665 N N . ASP A 1 87 ? -6.196 -10.276 31.966 1.00 78.19 87 ASP A N 1
ATOM 666 C CA . ASP A 1 87 ? -5.555 -9.744 33.164 1.00 78.19 87 ASP A CA 1
ATOM 667 C C . ASP A 1 87 ? -6.085 -8.345 33.526 1.00 78.19 87 ASP A C 1
ATOM 669 O O . ASP A 1 87 ? -6.338 -8.073 34.698 1.00 78.19 87 ASP A O 1
ATOM 673 N N . ASP A 1 88 ? -6.367 -7.494 32.539 1.00 82.75 88 ASP A N 1
ATOM 674 C CA . ASP A 1 88 ? -6.935 -6.155 32.699 1.00 82.75 88 ASP A CA 1
ATOM 675 C C . ASP A 1 88 ? -8.390 -6.259 33.173 1.00 82.75 88 ASP A C 1
ATOM 677 O O . ASP A 1 88 ? -8.809 -5.541 34.083 1.00 82.75 88 ASP A O 1
ATOM 681 N N . ILE A 1 89 ? -9.160 -7.214 32.629 1.00 84.56 89 ILE A N 1
ATOM 682 C CA . ILE A 1 89 ? -10.527 -7.502 33.102 1.00 84.56 89 ILE A CA 1
ATOM 683 C C . ILE A 1 89 ? -10.490 -8.007 34.546 1.00 84.56 89 ILE A C 1
ATOM 685 O O . ILE A 1 89 ? -11.314 -7.599 35.369 1.00 84.56 89 ILE A O 1
ATOM 689 N N . ALA A 1 90 ? -9.539 -8.884 34.874 1.00 86.44 90 ALA A N 1
ATOM 690 C CA . ALA A 1 90 ? -9.376 -9.396 36.228 1.00 86.44 90 ALA A CA 1
ATOM 691 C C . ALA A 1 90 ? -8.964 -8.287 37.211 1.00 86.44 90 ALA A C 1
ATOM 693 O O . ALA A 1 90 ? -9.494 -8.237 38.322 1.00 86.44 90 ALA A O 1
ATOM 694 N N . ALA A 1 91 ? -8.086 -7.369 36.799 1.00 88.19 91 ALA A N 1
ATOM 695 C CA . ALA A 1 91 ? -7.670 -6.221 37.598 1.00 88.19 91 ALA A CA 1
ATOM 696 C C . ALA A 1 91 ? -8.838 -5.263 37.872 1.00 88.19 91 ALA A C 1
ATOM 698 O O . ALA A 1 91 ? -9.060 -4.889 39.023 1.00 88.19 91 ALA A O 1
ATOM 699 N N . VAL A 1 92 ? -9.634 -4.929 36.849 1.00 87.31 92 VAL A N 1
ATOM 700 C CA . VAL A 1 92 ? -10.831 -4.086 37.007 1.00 87.31 92 VAL A CA 1
ATOM 701 C C . VAL A 1 92 ? -11.866 -4.765 37.901 1.00 87.31 92 VAL A C 1
ATOM 703 O O . VAL A 1 92 ? -12.422 -4.119 38.785 1.00 87.31 92 VAL A O 1
ATOM 706 N N . LYS A 1 93 ? -12.099 -6.073 37.732 1.00 88.50 93 LYS A N 1
ATOM 707 C CA . LYS A 1 93 ? -13.036 -6.826 38.577 1.00 88.50 93 LYS A CA 1
ATOM 708 C C . LYS A 1 93 ? -12.601 -6.835 40.042 1.00 88.50 93 LYS A C 1
ATOM 710 O O . LYS A 1 93 ? -13.419 -6.577 40.917 1.00 88.50 93 LYS A O 1
ATOM 715 N N . LYS A 1 94 ? -11.310 -7.064 40.298 1.00 91.12 94 LYS A N 1
ATOM 716 C CA . LYS A 1 94 ? -10.746 -7.006 41.649 1.00 91.12 94 LYS A CA 1
ATOM 717 C C . LYS A 1 94 ? -10.923 -5.619 42.271 1.00 91.12 94 LYS A C 1
ATOM 719 O O . LYS A 1 94 ? -11.318 -5.532 43.428 1.00 91.12 94 LYS A O 1
ATOM 724 N N . LEU A 1 95 ? -10.685 -4.557 41.497 1.00 92.56 95 LEU A N 1
ATOM 725 C CA . LEU A 1 95 ? -10.926 -3.186 41.944 1.00 92.56 95 LEU A CA 1
ATOM 726 C C . LEU A 1 95 ? -12.401 -2.980 42.318 1.00 92.56 95 LEU A C 1
ATOM 728 O O . LEU A 1 95 ? -12.700 -2.470 43.386 1.00 92.56 95 LEU A O 1
ATOM 732 N N . VAL A 1 96 ? -13.340 -3.413 41.475 1.00 91.19 96 VAL A N 1
ATOM 733 C CA . VAL A 1 96 ? -14.781 -3.267 41.749 1.00 91.19 96 VAL A CA 1
ATOM 734 C C . VAL A 1 96 ? -15.195 -3.986 43.039 1.00 91.19 96 VAL A C 1
ATOM 736 O O . VAL A 1 96 ? -15.970 -3.430 43.819 1.00 91.19 96 VAL A O 1
ATOM 739 N N . ASP A 1 97 ? -14.663 -5.183 43.288 1.00 91.12 97 ASP A N 1
ATOM 740 C CA . ASP A 1 97 ? -14.952 -5.950 44.503 1.00 91.12 97 ASP A CA 1
ATOM 741 C C . ASP A 1 97 ? -14.401 -5.255 45.766 1.00 91.12 97 ASP A C 1
ATOM 743 O O . ASP A 1 97 ? -15.088 -5.185 46.788 1.00 91.12 97 ASP A O 1
ATOM 747 N N . GLU A 1 98 ? -13.191 -4.692 45.686 1.00 84.75 98 GLU A N 1
ATOM 748 C CA . GLU A 1 98 ? -12.548 -3.948 46.779 1.00 84.75 98 GLU A CA 1
ATOM 749 C C . GLU A 1 98 ? -13.317 -2.656 47.105 1.00 84.75 98 GLU A C 1
ATOM 751 O O . GLU A 1 98 ? -13.748 -2.457 48.242 1.00 84.75 98 GLU A O 1
ATOM 756 N N . TYR A 1 99 ? -13.638 -1.848 46.090 1.00 89.62 99 TYR A N 1
ATOM 757 C CA . TYR A 1 99 ? -14.440 -0.630 46.260 1.00 89.62 99 TYR A CA 1
ATOM 758 C C . TYR A 1 99 ? -15.847 -0.926 46.804 1.00 89.62 99 TYR A C 1
ATOM 760 O O . TYR A 1 99 ? -16.397 -0.139 47.576 1.00 89.62 99 TYR A O 1
ATOM 768 N N . GLY A 1 100 ? -16.451 -2.058 46.428 1.00 88.94 100 GLY A N 1
ATOM 769 C CA . GLY A 1 100 ? -17.749 -2.480 46.956 1.00 88.94 100 GLY A CA 1
ATOM 770 C C . GLY A 1 100 ? -17.721 -2.769 48.460 1.00 88.94 100 GLY A C 1
ATOM 771 O O . GLY A 1 100 ? -18.682 -2.447 49.166 1.00 88.94 100 GLY A O 1
ATOM 772 N N . SER A 1 101 ? -16.621 -3.339 48.960 1.00 87.44 101 SER A N 1
ATOM 773 C CA . SER A 1 101 ? -16.415 -3.565 50.394 1.00 87.44 101 SER A CA 1
ATOM 774 C C . SER A 1 101 ? -16.247 -2.244 51.141 1.00 87.44 101 SER A C 1
ATOM 776 O O . SER A 1 101 ? -16.968 -1.994 52.109 1.00 87.44 101 SER A O 1
ATOM 778 N N . ASP A 1 102 ? -15.381 -1.365 50.639 1.00 86.94 102 ASP A N 1
ATOM 779 C CA . ASP A 1 102 ? -15.091 -0.073 51.267 1.00 86.94 102 ASP A CA 1
ATOM 780 C C . ASP A 1 102 ? -16.339 0.812 51.358 1.00 86.94 102 ASP A C 1
ATOM 782 O O . ASP A 1 102 ? -16.613 1.423 52.392 1.00 86.94 102 ASP A O 1
ATOM 786 N N . ILE A 1 103 ? -17.169 0.835 50.308 1.00 90.50 103 ILE A N 1
ATOM 787 C CA . ILE A 1 103 ? -18.442 1.571 50.315 1.00 90.50 103 ILE A CA 1
ATOM 788 C C . ILE A 1 103 ? -19.376 1.050 51.411 1.00 90.50 103 ILE A C 1
ATOM 790 O O . ILE A 1 103 ? -20.062 1.835 52.068 1.00 90.50 103 ILE A O 1
ATOM 794 N N . LYS A 1 104 ? -19.417 -0.266 51.625 1.00 88.75 104 LYS A N 1
ATOM 795 C CA . LYS A 1 104 ? -20.282 -0.873 52.640 1.00 88.75 104 LYS A CA 1
ATOM 796 C C . LYS A 1 104 ? -19.830 -0.519 54.054 1.00 88.75 104 LYS A C 1
ATOM 798 O O . LYS A 1 104 ? -20.675 -0.346 54.933 1.00 88.75 104 LYS A O 1
ATOM 803 N N . ASP A 1 105 ? -18.529 -0.402 54.275 1.00 89.56 105 ASP A N 1
ATOM 804 C CA . ASP A 1 105 ? -17.982 0.004 55.567 1.00 89.56 105 ASP A CA 1
ATOM 805 C C . ASP A 1 105 ? -18.183 1.504 55.811 1.00 89.56 105 ASP A C 1
ATOM 807 O O . ASP A 1 105 ? -18.723 1.877 56.854 1.00 89.56 105 ASP A O 1
ATOM 811 N N . LEU A 1 106 ? -17.963 2.352 54.801 1.00 89.69 106 LEU A N 1
ATOM 812 C CA . LEU A 1 106 ? -18.310 3.776 54.870 1.00 89.69 106 LEU A CA 1
ATOM 813 C C . LEU A 1 106 ? -19.800 4.007 55.170 1.00 89.69 106 LEU A C 1
ATOM 815 O O . LEU A 1 106 ? -20.154 4.921 55.915 1.00 89.69 106 LEU A O 1
ATOM 819 N N . GLN A 1 107 ? -20.700 3.177 54.635 1.00 90.06 107 GLN A N 1
ATOM 820 C CA . GLN A 1 107 ? -22.131 3.256 54.952 1.00 90.06 107 GLN A CA 1
ATOM 821 C C . GLN A 1 107 ? -22.430 2.958 56.426 1.00 90.06 107 GLN A C 1
ATOM 823 O O . GLN A 1 107 ? -23.289 3.623 57.014 1.00 90.06 107 GLN A O 1
ATOM 828 N N . LYS A 1 108 ? -21.737 1.985 57.032 1.00 91.19 108 LYS A N 1
ATOM 829 C CA . LYS A 1 108 ? -21.882 1.680 58.465 1.00 91.19 108 LYS A CA 1
ATOM 830 C C . LYS A 1 108 ? -21.366 2.830 59.319 1.00 91.19 108 LYS A C 1
ATOM 832 O O . LYS A 1 108 ? -22.043 3.221 60.268 1.00 91.19 108 LYS A O 1
ATOM 837 N N . ASP A 1 109 ? -20.226 3.402 58.949 1.00 90.38 109 ASP A N 1
ATOM 838 C CA . ASP A 1 109 ? -19.627 4.519 59.677 1.00 90.38 109 ASP A CA 1
ATOM 839 C C . ASP A 1 109 ? -20.516 5.764 59.613 1.00 90.38 109 ASP A C 1
ATOM 841 O O . ASP A 1 109 ? -20.787 6.394 60.635 1.00 90.38 109 ASP A O 1
ATOM 845 N N . VAL A 1 110 ? -21.069 6.082 58.438 1.00 93.38 110 VAL A N 1
ATOM 846 C CA . VAL A 1 110 ? -22.033 7.182 58.281 1.00 93.38 110 VAL A CA 1
ATOM 847 C C . VAL A 1 110 ? -23.298 6.940 59.109 1.00 93.38 110 VAL A C 1
ATOM 849 O O . VAL A 1 110 ? -23.825 7.885 59.698 1.00 93.38 110 VAL A O 1
ATOM 852 N N . ALA A 1 111 ? -23.798 5.704 59.181 1.00 88.69 111 ALA A N 1
ATOM 853 C CA . ALA A 1 111 ? -24.947 5.376 60.024 1.00 88.69 111 ALA A CA 1
ATOM 854 C C . ALA A 1 111 ? -24.628 5.577 61.517 1.00 88.69 111 ALA A C 1
ATOM 856 O O . ALA A 1 111 ? -25.372 6.266 62.213 1.00 88.69 111 ALA A O 1
ATOM 857 N N . GLY A 1 112 ? -23.480 5.078 61.983 1.00 89.19 112 GLY A N 1
ATOM 858 C CA . GLY A 1 112 ? -23.033 5.255 63.365 1.00 89.19 112 GLY A CA 1
ATOM 859 C C . GLY A 1 112 ? -22.800 6.723 63.743 1.00 89.19 112 GLY A C 1
ATOM 860 O O . GLY A 1 112 ? -23.183 7.151 64.833 1.00 89.19 112 GLY A O 1
ATOM 861 N N . LEU A 1 113 ? -22.240 7.524 62.831 1.00 89.25 113 LEU A N 1
ATOM 862 C CA . LEU A 1 113 ? -22.078 8.967 63.022 1.00 89.25 113 LEU A CA 1
ATOM 863 C C . LEU A 1 113 ? -23.428 9.682 63.135 1.00 89.25 113 LEU A C 1
ATOM 865 O O . LEU A 1 113 ? -23.584 10.548 63.994 1.00 89.25 113 LEU A O 1
ATOM 869 N N . LYS A 1 114 ? -24.425 9.312 62.320 1.00 85.12 114 LYS A N 1
ATOM 870 C CA . LYS A 1 114 ? -25.783 9.872 62.439 1.00 85.12 114 LYS A CA 1
ATOM 871 C C . LYS A 1 114 ? -26.404 9.567 63.802 1.00 85.12 114 LYS A C 1
ATOM 873 O O . LYS A 1 114 ? -26.988 10.465 64.408 1.00 85.12 114 LYS A O 1
ATOM 878 N N . ASP A 1 115 ? -26.217 8.354 64.312 1.00 88.38 115 ASP A N 1
ATOM 879 C CA . ASP A 1 115 ? -26.710 7.964 65.636 1.00 88.38 115 ASP A CA 1
ATOM 880 C C . ASP A 1 115 ? -26.003 8.726 66.769 1.00 88.38 115 ASP A C 1
ATOM 882 O O . ASP A 1 115 ? -26.635 9.104 67.758 1.00 88.38 115 ASP A O 1
ATOM 886 N N . GLN A 1 116 ? -24.696 8.986 66.639 1.00 83.81 116 GLN A N 1
ATOM 887 C CA . GLN A 1 116 ? -23.948 9.809 67.596 1.00 83.81 116 GLN A CA 1
ATOM 888 C C . GLN A 1 116 ? -24.382 11.278 67.568 1.00 83.81 116 GLN A C 1
ATOM 890 O O . GLN A 1 116 ? -24.569 11.877 68.626 1.00 83.81 116 GLN A O 1
ATOM 895 N N . VAL A 1 117 ? -24.591 11.859 66.383 1.00 85.69 117 VAL A N 1
ATOM 896 C CA . VAL A 1 117 ? -25.086 13.237 66.246 1.00 85.69 117 VAL A CA 1
ATOM 897 C C . VAL A 1 117 ? -26.480 13.379 66.863 1.00 85.69 117 VAL A C 1
ATOM 899 O O . VAL A 1 117 ? -26.723 14.346 67.582 1.00 85.69 117 VAL A O 1
ATOM 902 N N . ALA A 1 118 ? -27.373 12.403 66.667 1.00 82.12 118 ALA A N 1
ATOM 903 C CA . ALA A 1 118 ? -28.702 12.407 67.281 1.00 82.12 118 ALA A CA 1
ATOM 904 C C . ALA A 1 118 ? -28.646 12.384 68.821 1.00 82.12 118 ALA A C 1
ATOM 906 O O . ALA A 1 118 ? -29.407 13.097 69.472 1.00 82.12 118 ALA A O 1
ATOM 907 N N . LYS A 1 119 ? -27.713 11.617 69.403 1.00 79.44 119 LYS A N 1
ATOM 908 C CA . LYS A 1 119 ? -27.504 11.550 70.861 1.00 79.44 119 LYS A CA 1
ATOM 909 C C . LYS A 1 119 ? -26.887 12.820 71.446 1.00 79.44 119 LYS A C 1
ATOM 911 O O . LYS A 1 119 ? -27.247 13.185 72.553 1.00 79.44 119 LYS A O 1
ATOM 916 N N . ASN A 1 120 ? -25.990 13.488 70.720 1.00 79.19 120 ASN A N 1
ATOM 917 C CA . ASN A 1 120 ? -25.348 14.729 71.175 1.00 79.19 120 ASN A CA 1
ATOM 918 C C . ASN A 1 120 ? -26.232 15.978 70.999 1.00 79.19 120 ASN A C 1
ATOM 920 O O . ASN A 1 120 ? -25.885 17.043 71.503 1.00 79.19 120 ASN A O 1
ATOM 924 N N . SER A 1 121 ? -27.328 15.861 70.242 1.00 71.00 121 SER A N 1
ATOM 925 C CA . SER A 1 121 ? -28.276 16.954 69.974 1.00 71.00 121 SER A CA 1
ATOM 926 C C . SER A 1 121 ? -29.520 16.919 70.880 1.00 71.00 121 SER A C 1
ATOM 928 O O . SER A 1 121 ? -30.413 17.744 70.692 1.00 71.00 121 SER A O 1
ATOM 930 N N . SER A 1 122 ? -29.597 15.960 71.814 1.00 59.84 122 SER A N 1
ATOM 931 C CA . SER A 1 122 ? -30.601 15.877 72.895 1.00 59.84 122 SER A CA 1
ATOM 932 C C . SER A 1 122 ? -29.984 16.291 74.224 1.00 59.84 122 SER A C 1
ATOM 934 O O . SER A 1 122 ? -30.727 16.865 75.048 1.00 59.84 122 SER A O 1
#

Sequence (122 aa):
MAALAATTIAPAMAQENPFRDVPTNSWAYQAIQKLYADGLVEGYPGGYFKGQRPLTRYEAAVLTERVVKKLEEELAKPEEAAKVNADDIAAVKKLVDEYGSDIKDLQKDVAGLKDQVAKNSS

Foldseek 3Di:
DDDDDPDPPDPPPPPPQLAPPQDPPDPCRVVVSVCVVLVLDDDDPPRHNPVVDDDDPVNVVSSVVSVVVSVVVVVVPPPPPPPPDVVVVVVVVVVVVVVVVVVVVVVVVVVVVVVVVVVVVD